Protein AF-A0A2H6IBT5-F1 (afdb_monomer)

Mean predicted aligned error: 2.5 Å

Sequence (63 aa):
MAIQAEYGEVMQFIEHYRLMGKGLGYIDMHLLASALITEIPLWTLDKKLKEASIKLRIAFHNK

Radius of gyration: 10.83 Å; Cα contacts (8 Å, |Δi|>4): 61; chains: 1; bounding box: 21×26×30 Å

pLDDT: mean 95.15, std 5.81, range [59.91, 98.25]

Structure (mmCIF, N/CA/C/O backbone):
data_AF-A0A2H6IBT5-F1
#
_entry.id   AF-A0A2H6IBT5-F1
#
loop_
_atom_site.group_PDB
_atom_site.id
_ato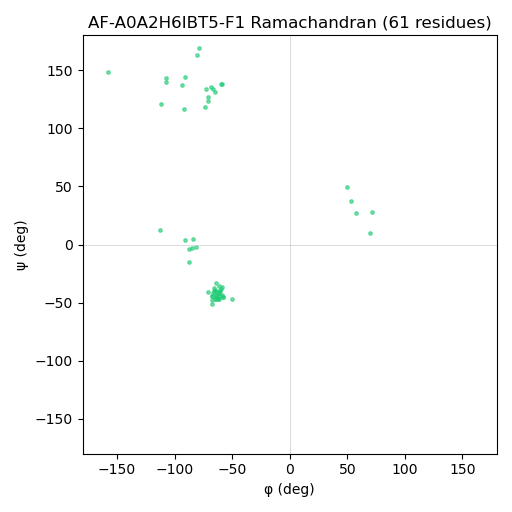m_site.type_symbol
_atom_site.label_atom_id
_atom_site.label_alt_id
_atom_site.label_comp_id
_atom_site.label_asym_id
_atom_site.label_entity_id
_atom_site.label_seq_id
_atom_site.pdbx_PDB_ins_code
_atom_site.Cartn_x
_atom_site.Cartn_y
_atom_site.Cartn_z
_atom_site.occupancy
_atom_site.B_iso_or_equiv
_atom_site.auth_seq_id
_atom_site.auth_comp_id
_atom_site.auth_asym_id
_atom_site.auth_atom_id
_atom_site.pdbx_PDB_model_num
ATOM 1 N N . MET A 1 1 ? 10.925 -11.804 4.623 1.00 77.69 1 MET A N 1
ATOM 2 C CA . MET A 1 1 ? 11.497 -10.621 3.942 1.00 77.69 1 MET A CA 1
ATOM 3 C C . MET A 1 1 ? 10.528 -10.244 2.833 1.00 77.69 1 MET A C 1
ATOM 5 O O . MET A 1 1 ? 9.998 -11.166 2.229 1.00 77.69 1 MET A O 1
ATOM 9 N N . ALA A 1 2 ? 10.217 -8.960 2.643 1.00 90.44 2 ALA A N 1
ATOM 10 C CA . ALA A 1 2 ? 9.268 -8.516 1.617 1.00 90.44 2 ALA A CA 1
ATOM 11 C C . ALA A 1 2 ? 9.999 -8.211 0.302 1.00 90.44 2 ALA A C 1
ATOM 13 O O . ALA A 1 2 ? 11.114 -7.690 0.338 1.00 90.44 2 ALA A O 1
ATOM 14 N N . ILE A 1 3 ? 9.368 -8.506 -0.831 1.00 96.44 3 ILE A N 1
ATOM 15 C CA . ILE A 1 3 ? 9.757 -7.990 -2.143 1.00 96.44 3 ILE A CA 1
ATOM 16 C C . ILE A 1 3 ? 9.397 -6.505 -2.164 1.00 96.44 3 ILE A C 1
ATOM 18 O O . ILE A 1 3 ? 8.266 -6.134 -1.850 1.00 96.44 3 ILE A O 1
ATOM 22 N N . GLN A 1 4 ? 10.365 -5.655 -2.498 1.00 97.00 4 GLN A N 1
ATOM 23 C CA . GLN A 1 4 ? 10.114 -4.232 -2.679 1.00 97.00 4 GLN A CA 1
ATOM 24 C C . GLN A 1 4 ? 9.372 -4.032 -4.001 1.00 97.00 4 GLN A C 1
ATOM 26 O O . GLN A 1 4 ? 9.927 -4.333 -5.052 1.00 97.0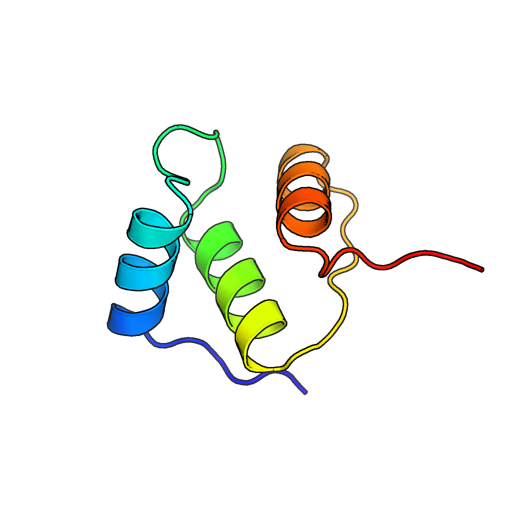0 4 GLN A O 1
ATOM 31 N N . ALA A 1 5 ? 8.155 -3.494 -3.936 1.00 97.62 5 ALA A N 1
ATOM 32 C CA . ALA A 1 5 ? 7.418 -3.087 -5.128 1.00 97.62 5 ALA A CA 1
ATOM 33 C C . ALA A 1 5 ? 8.221 -2.040 -5.916 1.00 97.62 5 ALA A C 1
ATOM 35 O O . ALA A 1 5 ? 8.798 -1.132 -5.318 1.00 97.62 5 ALA A O 1
ATOM 36 N N . GLU A 1 6 ? 8.259 -2.129 -7.237 1.00 97.81 6 GLU A N 1
ATOM 37 C CA . GLU A 1 6 ? 8.874 -1.110 -8.082 1.00 97.81 6 GLU A CA 1
ATOM 38 C C . GLU A 1 6 ? 7.937 0.084 -8.298 1.00 97.81 6 GLU A C 1
ATOM 40 O O . GLU A 1 6 ? 6.724 -0.003 -8.116 1.00 97.81 6 GLU A O 1
ATOM 45 N N . TYR A 1 7 ? 8.487 1.219 -8.740 1.00 97.12 7 TYR A N 1
ATOM 46 C CA . TYR A 1 7 ? 7.707 2.436 -8.999 1.00 97.12 7 TYR A CA 1
ATOM 47 C C . TYR A 1 7 ? 6.472 2.172 -9.880 1.00 97.12 7 TYR A C 1
ATOM 49 O O . TYR A 1 7 ? 5.369 2.600 -9.543 1.00 97.12 7 TYR A O 1
ATOM 57 N N . GLY A 1 8 ? 6.639 1.434 -10.983 1.00 97.75 8 GLY A N 1
ATOM 58 C CA . GLY A 1 8 ? 5.538 1.109 -11.893 1.00 97.75 8 GLY A CA 1
ATOM 59 C C . GLY A 1 8 ? 4.444 0.271 -11.228 1.00 97.75 8 GLY A C 1
ATOM 60 O O . GLY A 1 8 ? 3.261 0.567 -11.395 1.00 97.75 8 GLY A O 1
ATOM 61 N N . GLU A 1 9 ? 4.831 -0.716 -10.419 1.00 97.88 9 GLU A N 1
ATOM 62 C CA . GLU A 1 9 ? 3.900 -1.565 -9.670 1.00 97.88 9 GLU A CA 1
ATOM 63 C C . GLU A 1 9 ? 3.133 -0.755 -8.625 1.00 97.88 9 GLU A C 1
ATOM 65 O O . GLU A 1 9 ? 1.926 -0.923 -8.469 1.00 97.88 9 GLU A O 1
ATOM 70 N N . VAL A 1 10 ? 3.803 0.183 -7.951 1.00 98.12 10 VAL A N 1
ATOM 71 C CA . VAL A 1 10 ? 3.168 1.073 -6.973 1.00 98.12 10 VAL A CA 1
ATOM 72 C C . VAL A 1 10 ? 2.176 2.015 -7.651 1.00 98.12 10 VAL A C 1
ATOM 74 O O . VAL A 1 10 ? 1.074 2.203 -7.138 1.00 98.12 10 VAL A O 1
ATOM 77 N N . MET A 1 11 ? 2.510 2.573 -8.816 1.00 97.94 11 MET A N 1
ATOM 78 C CA . MET A 1 11 ? 1.584 3.426 -9.568 1.00 97.94 11 MET A CA 1
ATOM 79 C C . MET A 1 11 ? 0.345 2.646 -10.028 1.00 97.94 11 MET A C 1
ATOM 81 O O . MET A 1 11 ? -0.778 3.085 -9.772 1.00 97.94 11 MET A O 1
ATOM 85 N N . GLN A 1 12 ? 0.530 1.454 -10.604 1.00 97.75 12 GLN A N 1
ATOM 86 C CA . GLN A 1 12 ? -0.578 0.574 -10.994 1.00 97.75 12 GLN A CA 1
ATOM 87 C C . GLN A 1 12 ? -1.428 0.156 -9.790 1.00 97.75 12 GLN A C 1
ATOM 89 O O . GLN A 1 12 ? -2.655 0.145 -9.867 1.00 97.75 12 GLN A O 1
ATOM 94 N N . PHE A 1 13 ? -0.796 -0.141 -8.656 1.00 97.44 13 PHE A N 1
ATOM 95 C CA . PHE A 1 13 ? -1.468 -0.468 -7.403 1.00 97.44 13 PHE A CA 1
ATOM 96 C C . PHE A 1 13 ? -2.342 0.693 -6.902 1.00 97.44 13 PHE A C 1
ATOM 98 O O . PHE A 1 13 ? -3.513 0.490 -6.56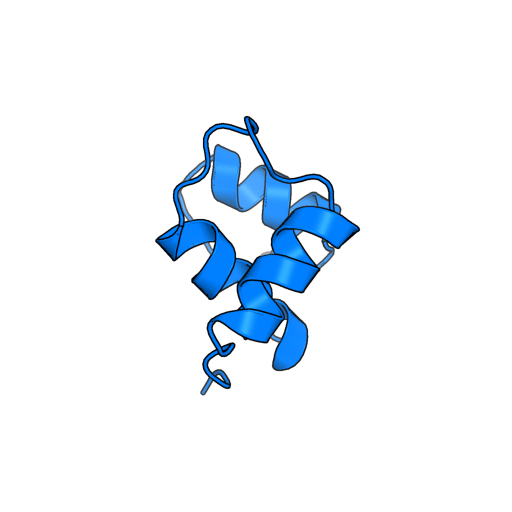7 1.00 97.44 13 PHE A O 1
ATOM 105 N N . ILE A 1 14 ? -1.809 1.919 -6.891 1.00 96.81 14 ILE A N 1
ATOM 106 C CA . ILE 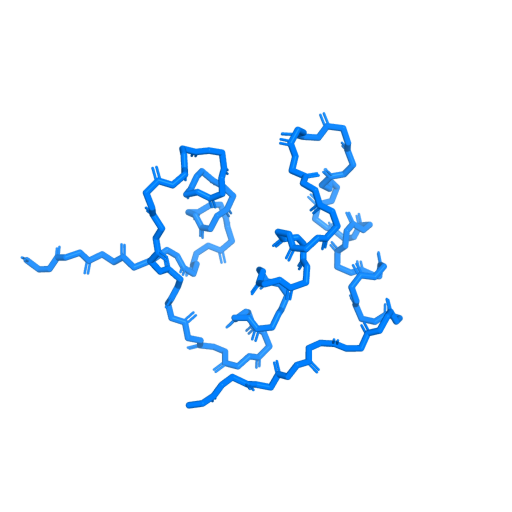A 1 14 ? -2.549 3.121 -6.478 1.00 96.81 14 ILE A CA 1
ATOM 107 C C . ILE A 1 14 ? -3.790 3.324 -7.354 1.00 96.81 14 ILE A C 1
ATOM 109 O O . ILE A 1 14 ? -4.866 3.630 -6.827 1.00 96.81 14 ILE A O 1
ATOM 113 N N . GLU A 1 15 ? -3.652 3.149 -8.669 1.00 97.19 15 GLU A N 1
ATOM 114 C CA . GLU A 1 15 ? -4.751 3.277 -9.627 1.00 97.19 15 GLU A CA 1
ATOM 115 C C . GLU A 1 15 ? -5.792 2.166 -9.455 1.00 97.19 15 GLU A C 1
ATOM 117 O O . GLU A 1 15 ? -6.980 2.457 -9.283 1.00 97.19 15 GLU A O 1
ATOM 122 N N . HIS A 1 16 ? -5.353 0.904 -9.424 1.00 96.50 16 HIS A N 1
ATOM 123 C CA . HIS A 1 16 ? -6.215 -0.274 -9.327 1.00 96.50 16 HIS A CA 1
ATOM 124 C C . HIS A 1 16 ? -7.091 -0.239 -8.070 1.00 96.50 16 HIS A C 1
ATOM 126 O O . HIS A 1 16 ? -8.304 -0.449 -8.138 1.00 96.50 16 HIS A O 1
ATOM 132 N N . TYR A 1 17 ? -6.499 0.104 -6.923 1.00 95.25 17 TYR A N 1
ATOM 133 C CA . TYR A 1 17 ? -7.203 0.182 -5.642 1.00 95.25 17 TYR A CA 1
ATOM 134 C C . TYR A 1 17 ? -7.788 1.569 -5.338 1.00 95.25 17 TYR A C 1
ATOM 136 O O . TYR A 1 17 ? -8.375 1.769 -4.271 1.00 95.25 17 TYR A O 1
ATOM 144 N N . ARG A 1 18 ? -7.672 2.529 -6.269 1.00 94.75 18 ARG A N 1
ATOM 145 C CA . ARG A 1 18 ? -8.193 3.904 -6.151 1.00 94.75 18 ARG A CA 1
ATOM 146 C C . ARG A 1 18 ? -7.788 4.571 -4.830 1.00 94.75 18 ARG A C 1
ATOM 148 O O . ARG A 1 18 ? -8.621 5.125 -4.102 1.00 94.75 18 ARG A O 1
ATOM 155 N N . LEU A 1 19 ? -6.497 4.492 -4.509 1.00 94.12 19 LEU A N 1
ATOM 156 C CA . LEU A 1 19 ? -5.938 4.942 -3.229 1.00 94.12 19 LEU A CA 1
ATOM 157 C C . LEU A 1 19 ? -5.538 6.426 -3.217 1.00 94.12 19 LEU A C 1
ATOM 159 O O . LEU A 1 19 ? -5.178 6.964 -2.166 1.00 94.12 19 LEU A O 1
ATOM 163 N N . MET A 1 20 ? -5.654 7.120 -4.352 1.00 91.31 20 MET A N 1
ATOM 164 C CA . MET A 1 20 ? -5.434 8.566 -4.417 1.00 91.31 20 MET A CA 1
ATOM 165 C C . MET A 1 20 ? -6.403 9.328 -3.502 1.00 91.31 20 MET A C 1
ATOM 167 O O . MET A 1 20 ? -7.590 9.011 -3.403 1.00 91.31 20 MET A O 1
ATOM 171 N N . GLY A 1 21 ? -5.883 10.340 -2.800 1.00 91.69 21 GLY A N 1
ATOM 172 C CA . GLY A 1 21 ? -6.676 11.182 -1.899 1.00 91.69 21 GLY A CA 1
ATOM 173 C C . GLY A 1 21 ? -7.168 10.485 -0.622 1.00 91.69 21 GLY A C 1
ATOM 174 O O . GLY A 1 21 ? -7.976 11.055 0.104 1.00 91.69 21 GLY A O 1
ATOM 175 N N . LYS A 1 22 ? -6.694 9.270 -0.303 1.00 91.38 22 LYS A N 1
ATOM 176 C CA . LYS A 1 22 ? -7.080 8.541 0.925 1.00 91.38 22 LYS A CA 1
ATOM 177 C C . LYS A 1 22 ? -6.279 8.942 2.170 1.00 91.38 22 LYS A C 1
ATOM 179 O O . LYS A 1 22 ? -6.480 8.380 3.242 1.00 91.38 22 LYS A O 1
ATOM 184 N N . GLY A 1 23 ? -5.407 9.944 2.046 1.00 93.06 23 GLY A N 1
ATOM 185 C CA . GLY A 1 23 ? -4.596 10.457 3.150 1.00 93.06 23 GLY A CA 1
ATOM 186 C C . GLY A 1 23 ? -3.478 9.512 3.592 1.00 93.06 23 GLY A C 1
ATOM 187 O O . GLY A 1 23 ? -3.117 9.556 4.763 1.00 93.06 23 GLY A O 1
ATOM 188 N N . LEU A 1 24 ? -2.993 8.681 2.666 1.00 96.00 24 LEU A N 1
ATOM 189 C CA . LEU A 1 24 ? -1.803 7.838 2.775 1.00 96.00 24 LEU A CA 1
ATOM 190 C C . LEU A 1 24 ? -0.700 8.433 1.893 1.00 96.00 24 LEU A C 1
ATOM 192 O O . LEU A 1 24 ? -0.986 8.908 0.788 1.00 96.00 24 LEU A O 1
ATOM 196 N N . GLY A 1 25 ? 0.537 8.42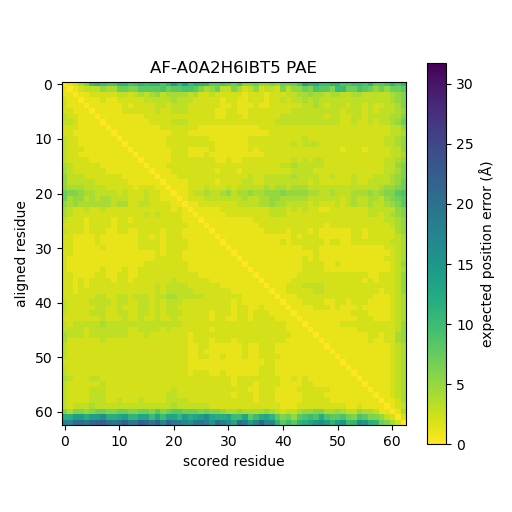3 2.381 1.00 96.25 25 GLY A N 1
ATOM 197 C CA . GLY A 1 25 ? 1.703 8.895 1.640 1.00 96.25 25 GLY A CA 1
ATOM 198 C C . GLY A 1 2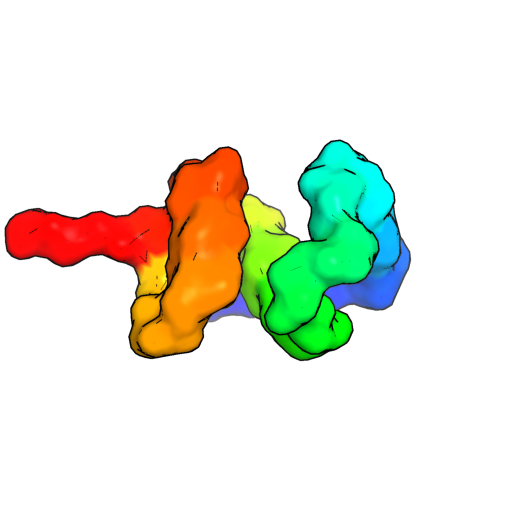5 ? 2.203 7.873 0.618 1.00 96.25 25 GLY A C 1
ATOM 199 O O . GLY A 1 25 ? 1.814 6.710 0.629 1.00 96.25 25 GLY A O 1
ATOM 200 N N . TYR A 1 26 ? 3.122 8.285 -0.257 1.00 95.69 26 TYR A N 1
ATOM 201 C CA . TYR A 1 26 ? 3.715 7.381 -1.252 1.00 95.69 26 TYR A CA 1
ATOM 202 C C . TYR A 1 26 ? 4.429 6.175 -0.612 1.00 95.69 26 TYR A C 1
ATOM 204 O O . TYR A 1 26 ? 4.326 5.058 -1.111 1.00 95.69 26 TYR A O 1
ATOM 212 N N . ILE A 1 27 ? 5.092 6.378 0.532 1.00 96.25 27 ILE A N 1
ATOM 213 C CA . ILE A 1 27 ? 5.763 5.299 1.275 1.00 96.25 27 ILE A CA 1
ATOM 214 C C . ILE A 1 27 ? 4.746 4.277 1.803 1.00 96.25 27 ILE A C 1
ATOM 216 O O . ILE A 1 27 ? 4.994 3.077 1.716 1.00 96.25 27 ILE A O 1
ATOM 220 N N . ASP A 1 28 ? 3.579 4.728 2.272 1.00 97.19 28 ASP A N 1
ATOM 221 C CA . ASP A 1 28 ? 2.494 3.837 2.695 1.00 97.19 28 ASP A CA 1
ATOM 222 C C . ASP A 1 28 ? 2.010 2.966 1.531 1.00 97.19 28 ASP A C 1
ATOM 224 O O . ASP A 1 28 ? 1.795 1.766 1.698 1.00 97.19 28 ASP A O 1
ATOM 228 N N . MET A 1 29 ? 1.886 3.551 0.333 1.00 97.69 29 MET A N 1
ATOM 229 C CA . MET A 1 29 ? 1.511 2.813 -0.879 1.00 97.69 29 MET A CA 1
ATOM 230 C C . MET A 1 29 ? 2.565 1.777 -1.250 1.00 97.69 29 MET A C 1
ATOM 232 O O . MET A 1 29 ? 2.219 0.636 -1.543 1.00 97.69 29 MET A O 1
ATOM 236 N N . HIS A 1 30 ? 3.843 2.149 -1.178 1.00 97.56 30 HIS A N 1
ATOM 237 C CA . HIS A 1 30 ? 4.956 1.228 -1.393 1.00 97.56 30 HIS A CA 1
ATOM 238 C C . HIS A 1 30 ? 4.914 0.054 -0.422 1.00 97.56 30 HIS A C 1
ATOM 240 O O . HIS A 1 30 ? 5.103 -1.092 -0.826 1.00 97.56 30 HIS A O 1
ATOM 246 N N . LEU A 1 31 ? 4.662 0.331 0.858 1.00 97.56 31 LEU A N 1
ATOM 247 C CA . LEU A 1 31 ? 4.619 -0.679 1.904 1.00 97.56 31 LEU A CA 1
ATOM 248 C C . LEU A 1 31 ? 3.432 -1.630 1.716 1.00 97.56 31 LEU A C 1
ATOM 250 O O . LEU A 1 31 ? 3.608 -2.842 1.810 1.00 97.56 31 LEU A O 1
ATOM 254 N N . LEU A 1 32 ? 2.247 -1.099 1.400 1.00 97.94 32 LEU A N 1
ATOM 255 C CA . LEU A 1 32 ? 1.061 -1.902 1.093 1.00 97.94 32 LEU A CA 1
ATOM 256 C C . LEU A 1 32 ? 1.265 -2.770 -0.151 1.00 97.94 32 LEU A C 1
ATOM 258 O O . LEU A 1 32 ? 0.959 -3.959 -0.104 1.00 97.94 32 LEU A O 1
ATOM 262 N N . ALA A 1 33 ? 1.807 -2.203 -1.232 1.00 98.12 33 ALA A N 1
ATOM 263 C CA . ALA A 1 33 ? 2.086 -2.934 -2.463 1.00 98.12 33 ALA A CA 1
ATOM 264 C C . ALA A 1 33 ? 3.115 -4.049 -2.226 1.00 98.12 33 ALA A C 1
ATOM 266 O O . ALA A 1 33 ? 2.871 -5.194 -2.585 1.00 98.12 33 ALA A O 1
ATOM 267 N N . SER A 1 34 ? 4.216 -3.741 -1.535 1.00 98.25 34 SER A N 1
ATOM 268 C CA . SER A 1 34 ? 5.262 -4.716 -1.195 1.00 98.25 34 SER A CA 1
ATOM 269 C C . SER A 1 34 ? 4.715 -5.858 -0.331 1.00 98.25 34 SER A C 1
ATOM 271 O O . SER A 1 34 ? 4.989 -7.031 -0.589 1.00 98.25 34 SER A O 1
ATOM 273 N N . ALA A 1 35 ? 3.899 -5.538 0.679 1.00 97.81 35 ALA A N 1
ATOM 274 C CA . ALA A 1 35 ? 3.263 -6.540 1.532 1.00 97.81 35 ALA A CA 1
ATOM 275 C C . ALA A 1 35 ? 2.276 -7.423 0.752 1.00 97.81 35 ALA A C 1
ATOM 277 O O . ALA A 1 35 ? 2.258 -8.634 0.959 1.00 97.81 35 ALA A O 1
ATOM 278 N N . LEU A 1 36 ? 1.505 -6.832 -0.167 1.00 97.25 36 LEU A N 1
ATOM 279 C CA . LEU A 1 36 ? 0.556 -7.551 -1.014 1.00 97.25 36 LEU A CA 1
ATOM 280 C C . LEU A 1 36 ? 1.260 -8.478 -2.014 1.00 97.25 36 LEU A C 1
ATOM 282 O O . LEU A 1 36 ? 0.898 -9.645 -2.091 1.00 97.25 36 LEU A O 1
ATOM 286 N N . ILE A 1 37 ? 2.280 -7.988 -2.727 1.00 97.12 37 ILE A N 1
ATOM 287 C CA . ILE A 1 37 ? 3.079 -8.774 -3.688 1.00 97.12 37 ILE A CA 1
ATOM 288 C C . ILE A 1 37 ? 3.765 -9.954 -2.994 1.00 97.12 37 ILE A C 1
ATOM 290 O O . ILE A 1 37 ? 3.855 -11.041 -3.553 1.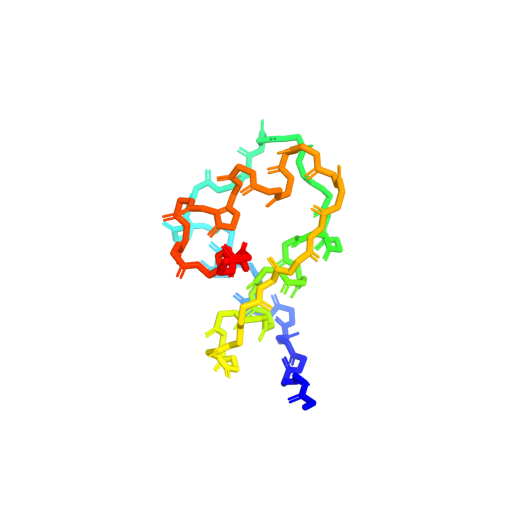00 97.12 37 ILE A O 1
ATOM 294 N N . THR A 1 38 ? 4.239 -9.750 -1.763 1.00 97.31 38 THR A N 1
ATOM 295 C CA . THR A 1 38 ? 4.904 -10.808 -0.984 1.00 97.31 38 THR A CA 1
ATOM 296 C C . THR A 1 38 ? 3.916 -11.697 -0.216 1.00 97.31 38 THR A C 1
ATOM 298 O O . THR A 1 38 ? 4.344 -12.620 0.469 1.00 97.31 38 THR A O 1
ATOM 301 N N . GLU A 1 39 ? 2.614 -11.404 -0.263 1.00 96.38 39 GLU A N 1
ATOM 302 C CA . GLU A 1 39 ? 1.567 -12.114 0.485 1.00 96.38 39 GLU A CA 1
ATOM 303 C C . GLU A 1 39 ? 1.828 -12.204 2.004 1.00 96.38 39 GLU A C 1
ATOM 305 O O . GLU A 1 39 ? 1.526 -13.204 2.659 1.00 96.38 39 GLU A O 1
ATOM 310 N N . ILE A 1 40 ? 2.382 -11.140 2.597 1.00 96.62 40 ILE A N 1
ATOM 311 C CA . ILE A 1 40 ? 2.640 -11.075 4.042 1.00 96.62 40 ILE A CA 1
ATOM 312 C C . ILE A 1 40 ? 1.665 -10.129 4.754 1.00 96.62 40 ILE A C 1
ATOM 314 O O . ILE A 1 40 ? 1.343 -9.056 4.236 1.00 96.62 40 ILE A O 1
ATOM 318 N N . PRO A 1 41 ? 1.227 -10.457 5.984 1.00 97.06 41 PRO A N 1
ATOM 319 C CA . PRO A 1 41 ? 0.409 -9.541 6.760 1.00 97.06 41 PRO A CA 1
ATOM 320 C C . PRO A 1 41 ? 1.184 -8.282 7.175 1.00 97.06 41 PRO A C 1
ATOM 322 O O . PRO A 1 41 ? 2.284 -8.360 7.723 1.00 97.06 41 PRO A O 1
ATOM 325 N N . LEU A 1 42 ? 0.565 -7.118 7.003 1.00 96.88 42 LEU A N 1
ATOM 326 C CA . LEU A 1 42 ? 1.039 -5.830 7.481 1.00 96.88 42 LEU A CA 1
ATOM 327 C C . LEU A 1 42 ? 0.466 -5.526 8.870 1.00 96.88 42 LEU A C 1
ATOM 329 O O . LEU A 1 42 ? -0.747 -5.345 9.059 1.00 96.88 42 LEU A O 1
ATOM 333 N N . TRP A 1 43 ? 1.357 -5.428 9.853 1.00 96.75 43 TRP A N 1
ATOM 334 C CA . TRP A 1 43 ? 1.058 -4.840 11.153 1.00 96.75 43 TRP A CA 1
ATOM 335 C C . TRP A 1 43 ? 1.426 -3.355 11.150 1.00 96.75 43 TRP A C 1
ATOM 337 O O . TRP A 1 43 ? 2.467 -2.968 10.628 1.00 96.75 43 TRP A O 1
ATOM 347 N N . THR A 1 44 ? 0.567 -2.520 11.729 1.00 96.25 44 THR A N 1
ATOM 348 C CA . THR A 1 44 ? 0.825 -1.088 11.890 1.00 96.25 44 THR A CA 1
ATOM 349 C C . THR A 1 44 ? -0.023 -0.512 13.023 1.00 96.25 44 THR A C 1
ATOM 351 O O . THR A 1 44 ? -1.135 -0.989 13.272 1.00 96.25 44 THR A O 1
ATOM 354 N N . LEU A 1 45 ? 0.516 0.508 13.694 1.00 96.75 45 LEU A N 1
ATOM 355 C CA . LEU A 1 45 ? -0.186 1.371 14.651 1.00 96.75 45 LEU A CA 1
ATOM 356 C C . LEU A 1 45 ? -0.868 2.567 13.966 1.00 96.75 45 LEU A C 1
ATOM 358 O O . LEU A 1 45 ? -1.721 3.210 14.575 1.00 96.75 45 LEU A O 1
ATOM 362 N N . ASP A 1 46 ? -0.511 2.872 12.714 1.00 96.75 46 ASP A N 1
ATOM 363 C CA . ASP A 1 46 ? -1.158 3.939 11.955 1.00 96.75 46 ASP A CA 1
ATOM 364 C C . ASP A 1 46 ? -2.578 3.520 11.559 1.00 96.75 46 ASP A C 1
ATOM 366 O O . ASP A 1 46 ? -2.802 2.495 10.907 1.00 96.75 46 ASP A O 1
ATOM 370 N N . LYS A 1 47 ? -3.556 4.339 11.949 1.00 96.25 47 LYS A N 1
ATOM 371 C CA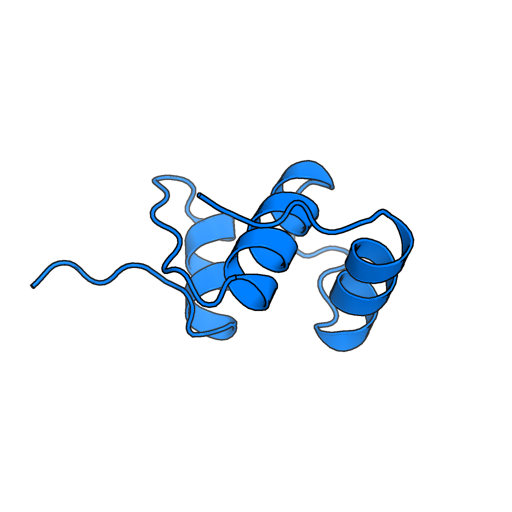 . LYS A 1 47 ? -4.974 4.040 11.748 1.00 96.25 47 LYS A CA 1
ATOM 372 C C . LYS A 1 47 ? -5.354 3.953 10.266 1.00 96.25 47 LYS A C 1
ATOM 374 O O . LYS A 1 47 ? -6.070 3.028 9.886 1.00 96.25 47 LYS A O 1
ATOM 379 N N . LYS A 1 48 ? -4.895 4.883 9.423 1.00 95.81 48 LYS A N 1
ATOM 380 C CA . LYS A 1 48 ? -5.274 4.916 7.999 1.00 95.81 48 LYS A CA 1
ATOM 381 C C . LYS A 1 48 ? -4.628 3.768 7.237 1.00 95.81 48 LYS A C 1
ATOM 383 O O . LYS A 1 48 ? -5.284 3.126 6.416 1.00 95.81 48 LYS A O 1
ATOM 388 N N . LEU A 1 49 ? -3.366 3.475 7.539 1.00 97.38 49 LEU A N 1
ATOM 389 C CA . LEU A 1 49 ? -2.641 2.360 6.946 1.00 97.38 49 LEU A CA 1
ATOM 390 C C . LEU A 1 49 ? -3.258 1.022 7.365 1.00 97.38 49 LEU A C 1
ATOM 392 O O . LEU A 1 49 ? -3.390 0.119 6.539 1.00 97.38 49 LEU A O 1
ATOM 396 N N . LYS A 1 50 ? -3.717 0.910 8.618 1.00 97.25 50 LYS A N 1
ATOM 397 C CA . LYS A 1 50 ? -4.460 -0.260 9.098 1.00 97.25 50 LYS A CA 1
ATOM 398 C C . LYS A 1 50 ? -5.792 -0.427 8.369 1.00 97.25 50 LYS A C 1
ATOM 400 O O . LYS A 1 50 ? -6.125 -1.531 7.951 1.00 97.25 50 LYS A O 1
ATOM 405 N N . GLU A 1 51 ? -6.555 0.647 8.190 1.00 96.44 51 GLU A N 1
ATOM 406 C CA . GLU A 1 51 ? -7.815 0.602 7.440 1.00 96.44 51 GLU A CA 1
ATOM 407 C C . GLU A 1 51 ? -7.602 0.157 5.985 1.00 96.44 51 GLU A C 1
ATOM 409 O O . GLU A 1 51 ? -8.387 -0.636 5.457 1.00 96.44 51 GLU A O 1
ATOM 414 N N . ALA A 1 52 ? -6.534 0.625 5.335 1.00 96.75 52 ALA A N 1
ATOM 415 C CA . ALA A 1 52 ? -6.178 0.195 3.987 1.00 96.75 52 ALA A CA 1
ATOM 416 C C . ALA A 1 52 ? -5.736 -1.274 3.940 1.00 96.75 52 ALA A C 1
ATOM 418 O O . ALA A 1 52 ? -6.226 -2.019 3.092 1.00 96.75 52 ALA A O 1
ATOM 419 N N . SER A 1 53 ? -4.894 -1.727 4.876 1.00 96.94 53 SER A N 1
ATOM 420 C CA . SER A 1 53 ? -4.461 -3.129 4.922 1.00 96.94 53 SER A CA 1
ATOM 421 C C . SER A 1 53 ? -5.618 -4.096 5.190 1.00 96.94 53 SER A C 1
ATOM 423 O O . SER A 1 53 ? -5.640 -5.186 4.623 1.00 96.94 53 SER A O 1
ATOM 425 N N . ILE A 1 54 ? -6.632 -3.689 5.966 1.00 96.81 54 ILE A N 1
ATOM 426 C CA . ILE A 1 54 ? -7.865 -4.470 6.164 1.00 96.81 54 ILE A CA 1
ATOM 427 C C . ILE A 1 54 ? -8.646 -4.596 4.851 1.00 96.81 54 ILE A C 1
ATOM 429 O O . ILE A 1 54 ? -9.049 -5.699 4.487 1.00 96.81 54 ILE A O 1
ATOM 433 N N . LYS A 1 55 ? -8.839 -3.493 4.112 1.00 95.44 55 LYS A N 1
ATOM 434 C CA . LYS A 1 55 ? -9.549 -3.508 2.816 1.00 95.44 55 LYS A CA 1
ATOM 435 C C . LYS A 1 55 ? -8.850 -4.391 1.786 1.00 95.44 55 LYS A C 1
ATOM 437 O O . LYS A 1 55 ? -9.517 -5.073 1.016 1.00 95.44 55 LYS A O 1
ATOM 442 N N . LEU A 1 56 ? -7.522 -4.397 1.822 1.00 96.00 56 LEU A N 1
ATOM 443 C CA . LEU A 1 56 ? -6.664 -5.224 0.978 1.00 96.00 56 LEU A CA 1
ATOM 444 C C . LEU A 1 56 ? -6.515 -6.663 1.493 1.00 96.00 56 LEU A C 1
ATOM 446 O O . LEU A 1 56 ? -5.858 -7.464 0.844 1.00 96.00 56 LEU A O 1
ATOM 450 N N . ARG A 1 57 ? -7.125 -7.007 2.639 1.00 96.56 57 ARG A N 1
ATOM 451 C CA . ARG A 1 57 ? -7.056 -8.333 3.284 1.00 96.56 57 ARG A CA 1
ATOM 452 C C . ARG A 1 57 ? -5.635 -8.798 3.622 1.00 96.56 57 ARG A C 1
ATOM 454 O O . ARG A 1 57 ? -5.386 -9.989 3.752 1.00 96.56 57 ARG A O 1
ATOM 461 N N . ILE A 1 58 ? -4.735 -7.845 3.835 1.00 96.88 58 ILE A N 1
ATOM 462 C CA . ILE A 1 58 ? -3.351 -8.074 4.263 1.00 96.88 58 ILE A CA 1
ATOM 463 C C . ILE A 1 58 ? -3.107 -7.546 5.676 1.00 96.88 58 ILE A C 1
ATOM 465 O O . ILE A 1 58 ? -1.969 -7.399 6.094 1.00 96.88 58 ILE A O 1
ATOM 469 N N . ALA A 1 59 ? -4.141 -7.197 6.439 1.00 97.38 59 ALA A N 1
ATOM 470 C CA . ALA A 1 59 ? -3.952 -6.762 7.815 1.00 97.38 59 ALA A CA 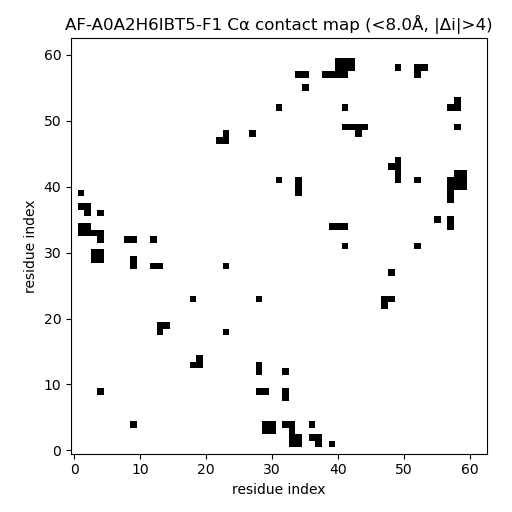1
ATOM 471 C C . ALA A 1 59 ? -3.478 -7.925 8.694 1.00 97.38 59 ALA A C 1
ATOM 473 O O . ALA A 1 59 ? -4.051 -9.010 8.680 1.00 97.38 59 ALA A O 1
ATOM 474 N N . PHE A 1 60 ? -2.482 -7.675 9.544 1.00 96.62 60 PHE A N 1
ATOM 475 C CA . PHE A 1 60 ? -2.163 -8.611 10.617 1.00 96.62 60 PHE A CA 1
ATOM 476 C C . PHE A 1 60 ? -3.328 -8.705 11.616 1.00 96.62 60 PHE A C 1
ATOM 478 O O . PHE A 1 60 ? -3.821 -7.676 12.100 1.00 96.62 60 PHE A O 1
ATOM 485 N N . HIS A 1 61 ? -3.734 -9.926 11.953 1.00 88.94 61 HIS A N 1
ATOM 486 C CA . HIS A 1 61 ? -4.719 -10.223 12.988 1.00 88.94 61 HIS A CA 1
ATOM 487 C C . HIS A 1 61 ? -4.008 -10.927 14.140 1.00 88.94 61 HIS A C 1
ATOM 489 O O . HIS A 1 61 ? -3.390 -11.971 13.934 1.00 88.94 61 HIS A O 1
ATOM 495 N N . ASN A 1 62 ? -4.074 -10.346 15.339 1.00 78.50 62 ASN A N 1
ATOM 496 C CA . ASN A 1 62 ? -3.593 -11.042 16.526 1.00 78.50 62 ASN A CA 1
ATOM 497 C C . ASN A 1 62 ? -4.595 -12.157 16.852 1.00 78.50 62 ASN A C 1
ATOM 499 O O . ASN A 1 62 ? -5.802 -11.912 16.793 1.00 78.50 62 ASN A O 1
ATOM 503 N N . LYS A 1 63 ? -4.091 -13.362 17.124 1.00 59.91 63 LYS A N 1
ATOM 504 C CA . LYS A 1 63 ? -4.905 -14.446 17.685 1.00 59.91 63 LYS A CA 1
ATOM 505 C C . LYS A 1 63 ? -5.304 -14.124 19.119 1.00 59.91 63 LYS A C 1
ATOM 507 O O . LYS A 1 63 ? -4.509 -13.433 19.796 1.00 59.91 63 LYS A O 1
#

Foldseek 3Di:
DWDFDDPVQLVVQCVVVVVPPLPDDSVLSRVLSRLLVRVAADEDPDPSSQVVSVVSVRHDDDD

Nearest PDB structures (foldseek):
  7err-assembly1_A  TM=3.967E-01  e=2.359E+00  Carboxydothermus hydrogenoformans Z-2901
  7zx3-assembly1_X-2  TM=4.250E-01  e=4.017E+00  Carboxydothermus hydrogenoformans Z-2901
  7zxl-assembly1_X-2  TM=3.939E-01  e=3.078E+00  Carboxydothermus hydrogenoformans Z-2901
  8x9h-assembly1_A-2  TM=4.173E-01  e=4.905E+00  Carboxydothermus hydrogenoformans Z-2901
  7xdp-assembly1_A-2  TM=3.990E-01  e=6.401E+00  Carboxydothermus hydrogenoformans

Secondary structure (DSSP, 8-state):
-PPPPPHHHHHHHHHHTT-TTSS--HHHHHHHHHHHHTT-PBP-S-HHHHHHHHHTT-B----

Solvent-accessible surface area (backbone atoms only — not comparable to full-atom values): 3816 Å² total; per-residue (Å²): 136,70,52,79,54,49,73,69,55,33,53,51,48,37,60,75,69,62,47,73,93,69,83,67,55,73,66,54,46,39,51,52,43,10,28,57,77,52,72,40,63,48,76,68,88,52,65,67,61,40,56,49,28,49,76,70,72,30,41,56,76,84,131